Protein AF-A0A966VE35-F1 (afdb_monomer)

Sequence (77 aa):
APNRNMQTRQKNIGIRAGVKWRHNACRDSFGSYRMAELRNTHNVAEEMGNSPAVVKKHYFQAVTKAEAGKFWAIRPA

Nearest PDB structures (foldseek):
  2r0q-assembly1_F  TM=7.126E-01  e=7.670E+00  Staphylococcus aureus
  8b4h-assembly1_A  TM=4.373E-01  e=3.676E+00  Geobacillus stearothermophilus

pLDDT: mean 91.22, std 10.54, range [41.53, 98.0]

Structure (mmCIF, N/CA/C/O backbone):
data_AF-A0A966VE35-F1
#
_entry.id   AF-A0A966VE35-F1
#
loop_
_atom_site.group_PDB
_atom_site.id
_atom_site.type_symbol
_atom_site.label_atom_id
_atom_site.label_alt_id
_atom_site.label_comp_id
_atom_site.label_asym_id
_atom_site.label_entity_id
_atom_site.label_seq_id
_atom_site.pdbx_PDB_ins_code
_atom_site.Cartn_x
_atom_site.Cartn_y
_atom_site.Cartn_z
_atom_site.occupancy
_atom_site.B_iso_or_equiv
_atom_site.auth_seq_id
_atom_site.auth_comp_id
_atom_site.auth_asym_id
_atom_site.auth_atom_id
_atom_site.pdbx_PDB_model_num
ATOM 1 N N . ALA A 1 1 ? 28.637 6.424 0.107 1.00 41.53 1 ALA A N 1
ATOM 2 C CA . ALA A 1 1 ? 27.272 6.679 0.622 1.00 41.53 1 ALA A CA 1
ATOM 3 C C . AL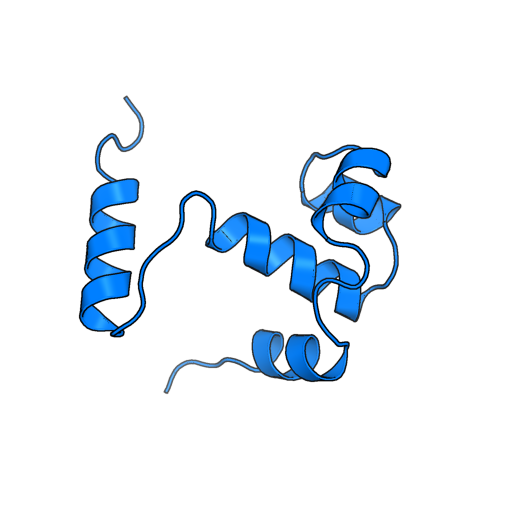A A 1 1 ? 26.354 5.540 0.188 1.00 41.53 1 ALA A C 1
ATOM 5 O O . ALA A 1 1 ? 26.578 5.023 -0.908 1.00 41.53 1 ALA A O 1
ATOM 6 N N . PRO A 1 2 ? 25.372 5.117 1.002 1.00 50.38 2 PRO A N 1
ATOM 7 C CA . PRO A 1 2 ? 24.501 4.002 0.652 1.00 50.38 2 PRO A CA 1
ATOM 8 C C . PRO A 1 2 ? 23.791 4.291 -0.684 1.00 50.38 2 PRO A C 1
ATOM 10 O O . PRO A 1 2 ? 23.040 5.247 -0.824 1.00 50.38 2 PRO A O 1
ATOM 13 N N . ASN A 1 3 ? 24.136 3.482 -1.687 1.00 57.34 3 ASN A N 1
ATOM 14 C CA . ASN A 1 3 ? 23.461 3.246 -2.965 1.00 57.34 3 ASN A CA 1
ATOM 15 C C . ASN A 1 3 ? 22.907 4.461 -3.752 1.00 57.34 3 ASN A C 1
ATOM 17 O O . ASN A 1 3 ? 21.712 4.544 -4.035 1.00 57.34 3 ASN A O 1
ATOM 21 N N . ARG A 1 4 ? 23.794 5.330 -4.266 1.00 57.03 4 ARG A N 1
ATOM 22 C CA . ARG A 1 4 ? 23.459 6.399 -5.245 1.00 57.03 4 ARG A CA 1
ATOM 23 C C . ARG A 1 4 ? 22.750 5.881 -6.519 1.00 57.03 4 ARG A C 1
ATOM 25 O O . ARG A 1 4 ? 22.198 6.672 -7.270 1.00 57.03 4 ARG A O 1
ATOM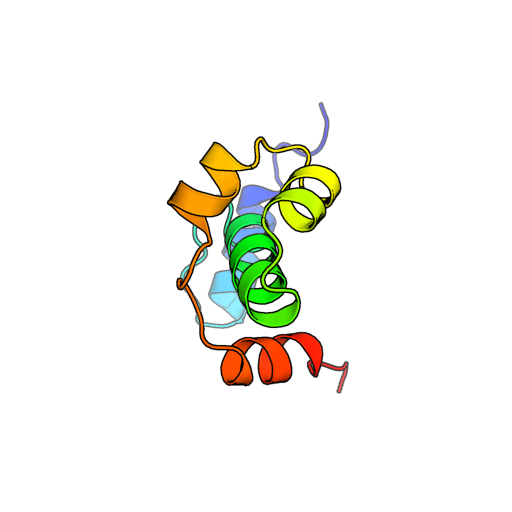 32 N N . ASN A 1 5 ? 22.742 4.564 -6.758 1.00 78.38 5 ASN A N 1
ATOM 33 C CA . ASN A 1 5 ? 22.257 3.934 -7.990 1.00 78.38 5 ASN A CA 1
ATOM 34 C C . ASN A 1 5 ? 20.946 3.125 -7.834 1.00 78.38 5 ASN A C 1
ATOM 36 O O . ASN A 1 5 ? 20.539 2.432 -8.766 1.00 78.38 5 ASN A O 1
ATOM 40 N N . MET A 1 6 ? 20.268 3.172 -6.676 1.00 81.69 6 MET A N 1
ATOM 41 C CA . MET A 1 6 ? 19.033 2.394 -6.454 1.00 81.69 6 MET A CA 1
ATOM 42 C C . MET A 1 6 ? 17.890 2.827 -7.383 1.00 81.69 6 MET A C 1
ATOM 44 O O . MET A 1 6 ? 17.233 1.983 -7.990 1.00 81.69 6 MET A O 1
ATOM 48 N N . GLN A 1 7 ? 17.681 4.136 -7.540 1.00 80.75 7 GLN A N 1
ATOM 49 C CA . GLN A 1 7 ? 16.623 4.675 -8.402 1.00 80.75 7 GLN A CA 1
ATOM 50 C C . GLN A 1 7 ? 16.838 4.277 -9.867 1.00 80.75 7 GLN A C 1
ATOM 52 O O . GLN A 1 7 ? 15.897 3.870 -10.545 1.00 80.75 7 GLN A O 1
ATOM 57 N N . THR A 1 8 ? 18.087 4.307 -10.337 1.00 86.50 8 THR A N 1
ATOM 58 C CA . THR A 1 8 ? 18.466 3.833 -11.674 1.00 86.50 8 THR A CA 1
ATOM 59 C C . THR A 1 8 ? 18.142 2.353 -11.853 1.00 86.50 8 THR A C 1
ATOM 61 O O . THR A 1 8 ? 17.536 1.969 -12.850 1.00 86.50 8 THR A O 1
ATOM 64 N N . ARG A 1 9 ? 18.489 1.508 -10.871 1.00 88.06 9 ARG A N 1
ATOM 65 C CA . ARG A 1 9 ? 18.189 0.067 -10.916 1.00 88.06 9 ARG A CA 1
ATOM 66 C C . ARG A 1 9 ? 16.687 -0.195 -10.977 1.00 88.06 9 ARG A C 1
ATOM 68 O O . ARG A 1 9 ? 16.245 -0.984 -11.804 1.00 88.06 9 ARG A O 1
ATOM 75 N N . GLN A 1 10 ? 15.910 0.489 -10.144 1.00 89.56 10 GLN A N 1
ATOM 76 C CA . GLN A 1 10 ? 14.454 0.376 -10.137 1.00 89.56 10 GLN A CA 1
ATOM 77 C C . GLN A 1 10 ? 13.828 0.845 -11.457 1.00 89.56 10 GLN A C 1
ATOM 79 O O . GLN A 1 10 ? 12.956 0.170 -12.000 1.00 89.56 10 GLN A O 1
ATOM 84 N N . LYS A 1 11 ? 14.328 1.949 -12.028 1.00 87.38 11 LYS A N 1
ATOM 85 C CA . LYS A 1 11 ? 13.916 2.424 -13.354 1.00 87.38 11 LYS A CA 1
ATOM 86 C C . LYS A 1 11 ? 14.198 1.380 -14.436 1.00 87.38 11 LYS A C 1
ATOM 88 O O . LYS A 1 11 ? 13.315 1.097 -15.238 1.00 87.38 11 LYS A O 1
ATOM 93 N N . ASN A 1 12 ? 15.385 0.774 -14.430 1.00 90.62 12 ASN A N 1
ATOM 94 C CA . ASN A 1 12 ? 15.756 -0.266 -15.394 1.00 90.62 12 ASN A CA 1
ATOM 95 C C . ASN A 1 12 ? 14.892 -1.527 -15.251 1.00 90.62 12 ASN A C 1
ATOM 97 O O . ASN A 1 12 ? 14.517 -2.124 -16.256 1.00 90.62 12 ASN A O 1
ATOM 101 N N . ILE A 1 13 ? 14.541 -1.919 -14.021 1.00 90.81 13 ILE A N 1
ATOM 102 C CA . ILE A 1 13 ? 13.587 -3.012 -13.774 1.00 90.81 13 ILE A CA 1
ATOM 103 C C . ILE A 1 13 ? 12.212 -2.652 -14.341 1.00 90.81 13 ILE A C 1
ATOM 105 O O . ILE A 1 13 ? 11.624 -3.471 -15.038 1.00 90.81 13 ILE A O 1
ATOM 109 N N . GLY A 1 14 ? 11.736 -1.426 -14.107 1.00 91.81 14 GLY A N 1
ATOM 110 C CA . GLY A 1 14 ? 10.483 -0.941 -14.684 1.00 91.81 14 GLY A CA 1
ATOM 111 C C . GLY A 1 14 ? 10.473 -1.036 -16.210 1.00 91.81 14 GLY A C 1
ATOM 112 O O . GLY A 1 14 ? 9.559 -1.625 -16.774 1.00 91.81 14 GLY A O 1
ATOM 113 N N . ILE A 1 15 ? 11.536 -0.561 -16.870 1.00 92.50 15 ILE A N 1
ATOM 114 C CA . ILE A 1 15 ? 11.698 -0.664 -18.331 1.00 92.50 15 ILE A CA 1
ATOM 115 C C . ILE A 1 15 ? 11.607 -2.125 -18.793 1.00 92.50 15 ILE A C 1
ATOM 117 O O . ILE A 1 15 ? 10.852 -2.425 -19.711 1.00 92.50 15 ILE A O 1
ATOM 121 N N . ARG A 1 16 ? 12.327 -3.044 -18.135 1.00 93.94 16 ARG A N 1
ATOM 122 C CA . ARG A 1 16 ? 12.308 -4.480 -18.472 1.00 93.94 16 ARG A CA 1
ATOM 123 C C . ARG A 1 16 ? 10.939 -5.127 -18.267 1.00 93.94 16 ARG A C 1
ATOM 125 O O . ARG A 1 16 ? 10.592 -6.039 -19.003 1.00 93.94 16 ARG A O 1
ATOM 132 N N . ALA A 1 17 ? 10.187 -4.667 -17.274 1.00 91.06 17 ALA A N 1
ATOM 133 C CA . ALA A 1 17 ? 8.832 -5.125 -16.995 1.00 91.06 17 ALA A CA 1
ATOM 134 C C . ALA A 1 17 ? 7.760 -4.397 -17.831 1.00 91.06 17 ALA A C 1
ATOM 136 O O . ALA A 1 17 ? 6.576 -4.664 -17.654 1.00 91.06 17 ALA A O 1
ATOM 137 N N . GLY A 1 18 ? 8.143 -3.465 -18.714 1.00 94.75 18 GLY A N 1
ATOM 138 C CA . GLY A 1 18 ? 7.200 -2.677 -19.512 1.00 94.75 18 GLY A CA 1
ATOM 139 C C . GLY A 1 18 ? 6.375 -1.673 -18.697 1.00 94.75 18 GLY A C 1
ATOM 140 O O . GLY A 1 18 ? 5.339 -1.207 -19.164 1.00 94.75 18 GLY A O 1
ATOM 141 N N . VAL A 1 19 ? 6.813 -1.323 -17.482 1.00 91.25 19 VAL A N 1
ATOM 142 C CA . VAL A 1 19 ? 6.103 -0.408 -16.576 1.00 91.25 19 VAL A CA 1
ATOM 143 C C . VAL A 1 19 ? 6.901 0.867 -16.312 1.00 91.25 19 VAL A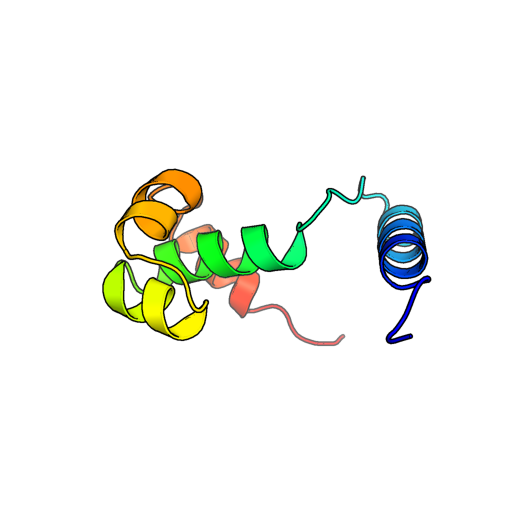 C 1
ATOM 145 O O . VAL A 1 19 ? 8.109 0.857 -16.063 1.00 91.25 19 VAL A O 1
ATOM 148 N N . LYS A 1 20 ? 6.215 2.013 -16.300 1.00 90.12 20 LYS A N 1
ATOM 149 C CA . LYS A 1 20 ? 6.833 3.289 -15.920 1.00 90.12 20 LYS A CA 1
ATOM 150 C C . LYS A 1 20 ? 7.045 3.330 -14.407 1.00 90.12 20 LYS A C 1
ATOM 152 O O . LYS A 1 20 ? 6.098 3.518 -13.646 1.00 90.12 20 LYS A O 1
ATOM 157 N N . TRP A 1 21 ? 8.296 3.194 -13.968 1.00 90.69 21 TRP A N 1
ATOM 158 C CA . TRP A 1 21 ? 8.629 3.268 -12.546 1.00 90.69 21 TRP A CA 1
ATOM 159 C C . TRP A 1 21 ? 8.370 4.670 -11.976 1.00 90.69 21 TRP A C 1
ATOM 161 O O . TRP A 1 21 ? 8.863 5.668 -12.508 1.00 90.69 21 TRP A O 1
ATOM 171 N N . ARG A 1 22 ? 7.617 4.748 -10.874 1.00 89.12 22 ARG A N 1
ATOM 172 C CA . ARG A 1 22 ? 7.368 5.987 -10.121 1.00 89.12 22 ARG A CA 1
ATOM 173 C C . ARG A 1 22 ? 8.308 6.100 -8.924 1.00 89.12 22 ARG A C 1
ATOM 175 O O . ARG A 1 22 ? 8.698 5.102 -8.320 1.00 89.12 22 ARG A O 1
ATOM 182 N N . HIS A 1 23 ? 8.628 7.333 -8.539 1.00 87.50 23 HIS A N 1
ATOM 183 C CA . HIS A 1 23 ? 9.314 7.592 -7.275 1.00 87.50 23 HIS A CA 1
ATOM 184 C C . HIS A 1 23 ? 8.506 7.003 -6.106 1.00 87.50 23 HIS A C 1
ATOM 186 O O . HIS A 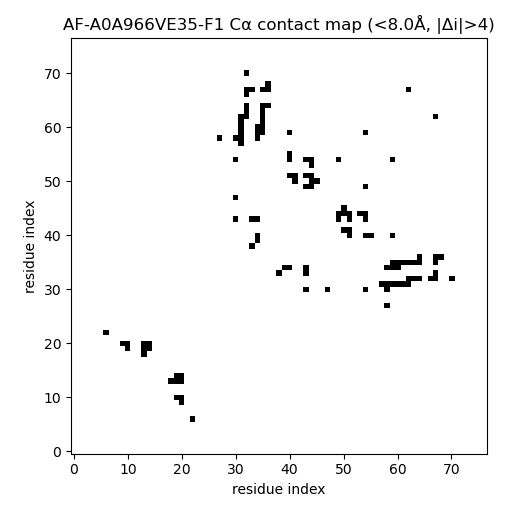1 23 ? 7.285 7.137 -6.085 1.00 87.50 23 HIS A O 1
ATOM 192 N N . ASN A 1 24 ? 9.180 6.336 -5.163 1.00 89.12 24 ASN A N 1
ATOM 193 C CA . ASN A 1 24 ? 8.574 5.647 -4.014 1.00 89.12 24 ASN A CA 1
ATOM 194 C C . ASN A 1 24 ? 7.519 4.571 -4.339 1.00 89.12 24 ASN A C 1
ATOM 196 O O . ASN A 1 24 ? 6.788 4.162 -3.439 1.00 89.12 24 ASN A O 1
ATOM 200 N N . ALA A 1 25 ? 7.483 4.039 -5.569 1.00 90.75 25 ALA A N 1
ATOM 201 C CA . ALA A 1 25 ? 6.475 3.058 -5.984 1.00 90.75 25 ALA A CA 1
ATOM 202 C C . ALA A 1 25 ? 6.357 1.851 -5.034 1.00 90.75 25 ALA A C 1
ATOM 204 O O . ALA A 1 25 ? 5.243 1.432 -4.726 1.00 90.75 25 ALA A O 1
ATOM 205 N N . CYS A 1 26 ? 7.474 1.325 -4.515 1.00 92.06 26 CYS A N 1
ATOM 206 C CA . CYS A 1 26 ? 7.436 0.218 -3.553 1.00 92.06 26 CYS A CA 1
ATOM 207 C C . CYS A 1 26 ? 6.734 0.595 -2.239 1.00 92.06 26 CYS A C 1
ATOM 209 O O . CYS A 1 26 ? 5.921 -0.181 -1.745 1.00 92.06 26 CYS A O 1
ATOM 211 N N . ARG A 1 27 ? 7.030 1.778 -1.678 1.00 93.69 27 ARG A N 1
ATOM 212 C CA . ARG A 1 27 ? 6.429 2.242 -0.415 1.00 93.69 27 ARG A CA 1
ATOM 213 C C . ARG A 1 27 ? 4.944 2.538 -0.600 1.00 93.69 27 ARG A C 1
ATOM 215 O O . ARG A 1 27 ? 4.148 2.141 0.245 1.00 93.69 27 ARG A O 1
ATOM 222 N N . ASP A 1 28 ? 4.588 3.181 -1.712 1.00 94.00 28 ASP A N 1
ATOM 223 C CA . ASP A 1 28 ? 3.195 3.477 -2.052 1.00 94.00 28 ASP A CA 1
ATOM 224 C C . ASP A 1 28 ? 2.382 2.194 -2.249 1.00 94.00 28 ASP A C 1
ATOM 226 O O . ASP A 1 28 ? 1.261 2.092 -1.747 1.00 94.00 28 ASP A O 1
ATOM 230 N N . SER A 1 29 ? 2.965 1.198 -2.924 1.00 94.88 29 SER A N 1
ATOM 231 C CA . SER A 1 29 ? 2.331 -0.109 -3.122 1.00 94.88 29 SER A CA 1
ATOM 232 C C . SER A 1 29 ? 2.109 -0.807 -1.785 1.00 94.88 29 SER A C 1
ATOM 234 O O . SER A 1 29 ? 0.976 -1.154 -1.464 1.00 94.88 29 SER A O 1
ATOM 236 N N . PHE A 1 30 ? 3.163 -0.948 -0.974 1.00 97.00 30 PHE A N 1
ATOM 237 C CA . PHE A 1 30 ? 3.063 -1.574 0.344 1.00 97.00 30 PHE A CA 1
ATOM 238 C C . PHE A 1 30 ? 1.976 -0.916 1.200 1.00 97.00 30 PHE A C 1
ATOM 240 O O . PHE A 1 30 ? 1.067 -1.604 1.654 1.00 97.00 30 PHE A O 1
ATOM 247 N N . GLY A 1 31 ? 2.021 0.412 1.366 1.00 97.19 31 GLY A N 1
ATOM 248 C CA . GLY A 1 31 ? 1.064 1.131 2.207 1.00 97.19 31 GLY A CA 1
ATOM 249 C C . GLY A 1 31 ? -0.379 0.958 1.741 1.00 97.19 31 GLY A C 1
ATOM 250 O O . GLY A 1 31 ? -1.256 0.681 2.557 1.00 97.19 31 GLY A O 1
ATOM 251 N N . SER A 1 32 ? -0.623 1.050 0.430 1.00 97.25 32 SER A N 1
ATOM 252 C CA . SER A 1 32 ? -1.968 0.922 -0.145 1.00 97.25 32 SER A CA 1
ATOM 253 C C . SER A 1 32 ? -2.536 -0.487 0.034 1.00 97.25 32 SER A C 1
ATOM 255 O O . SER A 1 32 ? -3.634 -0.648 0.570 1.00 97.25 32 SER A O 1
ATOM 257 N N . TYR A 1 33 ? -1.784 -1.522 -0.355 1.00 98.00 33 TYR A N 1
ATOM 258 C CA . TYR A 1 33 ? -2.259 -2.906 -0.261 1.00 98.00 33 TYR A CA 1
ATOM 259 C C . TYR A 1 33 ? -2.366 -3.385 1.188 1.00 98.00 33 TYR A C 1
ATOM 261 O O . TYR A 1 33 ? -3.339 -4.054 1.538 1.00 98.00 33 TYR A O 1
ATOM 269 N N . ARG A 1 34 ? -1.435 -2.988 2.063 1.00 97.62 34 ARG A N 1
ATOM 270 C CA . ARG A 1 34 ? -1.502 -3.312 3.492 1.00 97.62 34 ARG A CA 1
ATOM 271 C C . ARG A 1 34 ? -2.689 -2.638 4.179 1.00 97.62 34 ARG A C 1
ATOM 273 O O . ARG A 1 34 ? -3.380 -3.276 4.973 1.00 97.62 34 ARG A O 1
ATOM 280 N N . MET A 1 35 ? -2.989 -1.383 3.828 1.00 97.81 35 MET A N 1
ATOM 281 C CA . MET A 1 35 ? -4.184 -0.693 4.321 1.00 97.81 35 MET A CA 1
ATOM 282 C C . MET A 1 35 ? -5.482 -1.360 3.877 1.00 97.81 35 MET A C 1
ATOM 284 O O . MET A 1 35 ? -6.419 -1.442 4.671 1.00 97.81 35 MET A O 1
ATOM 288 N N . ALA A 1 36 ? -5.558 -1.839 2.637 1.00 97.25 36 ALA A N 1
ATOM 289 C CA . ALA A 1 36 ? -6.739 -2.539 2.141 1.00 97.25 36 ALA A CA 1
ATOM 290 C C . ALA A 1 36 ? -6.919 -3.935 2.765 1.00 97.25 36 ALA A C 1
ATOM 292 O O . ALA A 1 36 ? -8.054 -4.372 2.968 1.00 97.25 36 ALA A O 1
ATOM 293 N N . GLU A 1 37 ? -5.817 -4.613 3.096 1.00 97.00 37 GLU A N 1
ATOM 294 C CA . GLU A 1 37 ? -5.819 -5.913 3.769 1.00 97.00 37 GLU A CA 1
ATOM 295 C C . GLU A 1 37 ? -6.239 -5.804 5.243 1.00 97.00 37 GLU A C 1
ATOM 297 O O . GLU A 1 37 ? -7.225 -6.426 5.645 1.00 97.00 37 GLU A O 1
ATOM 302 N N . LEU A 1 38 ? -5.521 -4.998 6.038 1.00 95.62 38 LEU A N 1
ATOM 303 C CA . LEU A 1 38 ? -5.738 -4.881 7.485 1.00 95.62 38 LEU A CA 1
ATOM 304 C C . LEU A 1 38 ? -6.902 -3.960 7.855 1.00 95.62 38 LEU A C 1
ATOM 306 O O . LEU A 1 38 ? -7.560 -4.169 8.871 1.00 95.62 38 LEU A O 1
ATOM 310 N N . ARG A 1 39 ? -7.116 -2.894 7.073 1.00 93.75 39 ARG A N 1
ATOM 311 C CA . ARG A 1 39 ? -8.049 -1.790 7.371 1.00 93.75 39 ARG A CA 1
ATOM 312 C C . ARG A 1 39 ? -7.829 -1.134 8.743 1.00 93.75 39 ARG A C 1
ATOM 314 O O . ARG A 1 39 ? -8.763 -0.587 9.320 1.00 93.75 39 ARG A O 1
ATOM 321 N N . ASN A 1 40 ? -6.588 -1.128 9.233 1.00 96.25 40 ASN A N 1
ATOM 322 C CA . ASN A 1 40 ? -6.196 -0.477 10.482 1.00 96.25 40 ASN A CA 1
ATOM 323 C C . ASN A 1 40 ? -5.049 0.515 10.239 1.00 96.25 40 ASN A C 1
ATOM 325 O O . ASN A 1 40 ? -3.911 0.121 9.996 1.00 96.25 40 ASN A O 1
ATOM 329 N N . THR A 1 41 ? -5.347 1.812 10.341 1.00 96.12 41 THR A N 1
ATOM 330 C CA . THR A 1 41 ? -4.374 2.887 10.100 1.00 96.12 41 THR A CA 1
ATOM 331 C C . THR A 1 41 ? -3.240 2.930 11.118 1.00 96.12 41 THR A C 1
ATOM 333 O O . THR A 1 41 ? -2.160 3.382 10.761 1.00 96.12 41 THR A O 1
ATOM 336 N N . HIS A 1 42 ? -3.465 2.503 12.364 1.00 97.31 42 HIS A N 1
ATOM 337 C CA . HIS A 1 42 ? -2.445 2.553 13.417 1.00 97.31 42 HIS A CA 1
ATOM 338 C C . HIS A 1 42 ? -1.385 1.478 13.195 1.00 97.31 42 HIS A C 1
ATOM 340 O O . HIS A 1 42 ? -0.203 1.797 13.174 1.00 97.31 42 HIS A O 1
ATOM 346 N N . ASN A 1 43 ? -1.811 0.249 12.897 1.00 97.88 43 ASN A N 1
ATOM 347 C CA . ASN A 1 43 ? -0.887 -0.847 12.596 1.00 97.88 43 ASN A CA 1
ATOM 348 C C . ASN A 1 43 ? -0.023 -0.521 11.375 1.00 97.88 43 ASN A C 1
ATOM 350 O O . ASN A 1 43 ? 1.193 -0.653 11.416 1.00 97.88 43 ASN A O 1
ATOM 354 N N . VAL A 1 44 ? -0.632 -0.028 10.291 1.00 97.12 44 VAL A N 1
ATOM 355 C CA . VAL A 1 44 ? 0.137 0.326 9.087 1.00 97.12 44 VAL A CA 1
ATOM 356 C C . VAL A 1 44 ? 1.035 1.542 9.324 1.00 97.12 44 VAL A C 1
ATOM 358 O O . VAL A 1 44 ? 2.113 1.640 8.740 1.00 97.12 44 VAL A O 1
ATOM 361 N N . ALA A 1 45 ? 0.630 2.470 10.193 1.00 97.56 45 ALA A N 1
ATOM 362 C CA . ALA A 1 45 ? 1.480 3.584 10.596 1.00 97.56 45 ALA A CA 1
ATOM 363 C C . ALA A 1 45 ? 2.725 3.100 11.347 1.00 97.56 45 ALA A C 1
ATOM 365 O O . ALA A 1 45 ? 3.825 3.529 11.004 1.00 97.56 45 ALA A O 1
ATOM 366 N N . GLU A 1 46 ? 2.565 2.165 12.281 1.00 97.94 46 GLU A N 1
ATOM 367 C CA . GLU A 1 46 ? 3.669 1.536 13.006 1.00 97.94 46 GLU A CA 1
ATOM 368 C C . GLU A 1 46 ? 4.597 0.754 12.062 1.00 97.94 46 G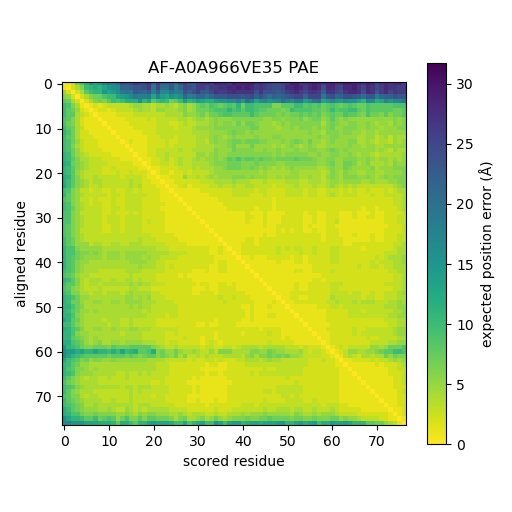LU A C 1
ATOM 370 O O . GLU A 1 46 ? 5.799 1.013 12.037 1.00 97.94 46 GLU A O 1
ATOM 375 N N . GLU A 1 47 ? 4.043 -0.097 11.189 1.00 97.38 47 GLU A N 1
ATOM 376 C CA . GLU A 1 47 ? 4.814 -0.883 10.210 1.00 97.38 47 GLU A CA 1
ATOM 377 C C . GLU A 1 47 ? 5.635 -0.001 9.250 1.00 97.38 47 GLU A C 1
ATOM 379 O O . GLU A 1 47 ? 6.747 -0.356 8.856 1.00 97.38 47 GLU A O 1
ATOM 384 N N . MET A 1 48 ? 5.099 1.156 8.846 1.00 96.31 48 MET A N 1
ATOM 385 C CA . MET A 1 48 ? 5.755 2.058 7.890 1.00 96.31 48 MET A CA 1
ATOM 386 C C . MET A 1 48 ? 6.611 3.151 8.543 1.00 96.31 48 MET A C 1
ATOM 388 O O . MET A 1 48 ? 7.272 3.901 7.807 1.00 96.31 48 MET A O 1
ATOM 392 N N . GLY A 1 49 ? 6.563 3.297 9.871 1.00 96.31 49 GLY A N 1
ATOM 393 C CA . GLY A 1 49 ? 7.140 4.438 10.588 1.00 96.31 49 GLY A CA 1
ATOM 394 C C . GLY A 1 49 ? 6.511 5.780 10.185 1.00 96.31 49 GLY A C 1
ATOM 395 O O . GLY A 1 49 ? 7.213 6.774 10.015 1.00 96.31 49 GLY A O 1
ATOM 396 N N . ASN A 1 50 ? 5.200 5.798 9.940 1.00 96.00 50 ASN A N 1
ATOM 397 C CA . ASN A 1 50 ? 4.415 6.987 9.600 1.00 96.00 50 ASN A CA 1
ATOM 398 C C . ASN A 1 50 ? 3.512 7.389 10.775 1.00 96.00 50 ASN A C 1
ATOM 400 O O . ASN A 1 50 ? 3.326 6.634 11.721 1.00 96.00 50 ASN A O 1
ATOM 404 N N . SER A 1 51 ? 2.859 8.549 10.682 1.00 96.81 51 SER A N 1
ATOM 405 C CA . SER A 1 51 ? 1.707 8.840 11.540 1.00 96.81 51 SER A CA 1
ATOM 406 C C . SER A 1 51 ? 0.415 8.234 10.962 1.00 96.81 51 SER A C 1
ATOM 408 O O . SER A 1 51 ? 0.277 8.141 9.733 1.00 96.81 51 SER A O 1
ATOM 410 N N . PRO A 1 52 ? -0.585 7.890 11.799 1.00 96.88 52 PRO A N 1
ATOM 411 C CA . PRO A 1 52 ? -1.893 7.432 11.320 1.00 96.88 52 PRO A CA 1
ATOM 412 C C . PRO A 1 52 ? -2.566 8.429 10.369 1.00 96.88 52 PRO A C 1
ATOM 414 O O . PRO A 1 52 ? -3.237 8.026 9.421 1.00 96.88 52 PRO A O 1
ATOM 417 N N . ALA A 1 53 ? -2.345 9.732 10.574 1.00 97.19 53 ALA A N 1
ATOM 418 C CA . ALA A 1 53 ? -2.850 10.786 9.697 1.00 97.19 53 ALA A CA 1
ATOM 419 C C . ALA A 1 53 ? -2.236 10.719 8.287 1.00 97.19 53 ALA A C 1
ATOM 421 O O . ALA A 1 53 ? -2.963 10.816 7.299 1.00 97.19 53 ALA A O 1
ATOM 422 N N . VAL A 1 54 ? -0.918 10.500 8.181 1.00 96.12 54 VAL A N 1
ATOM 423 C CA . VAL A 1 54 ? -0.228 10.315 6.891 1.00 96.12 54 VAL A CA 1
ATOM 424 C C . VAL A 1 54 ? -0.748 9.064 6.187 1.00 96.12 54 VAL A C 1
ATOM 426 O O . VAL A 1 54 ? -1.088 9.124 5.006 1.00 96.12 54 VAL A O 1
ATOM 429 N N . VAL A 1 55 ? -0.890 7.951 6.911 1.00 96.31 55 VAL A N 1
ATOM 430 C CA . VAL A 1 55 ? -1.427 6.707 6.342 1.00 96.31 55 VAL A CA 1
ATOM 431 C C . VAL A 1 55 ? -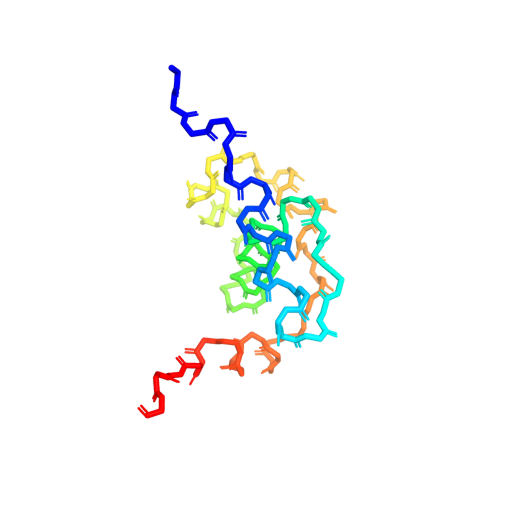2.857 6.894 5.843 1.00 96.31 55 VAL A C 1
ATOM 433 O O . VAL A 1 55 ? -3.172 6.513 4.716 1.00 96.31 55 VAL A O 1
ATOM 436 N N . LYS A 1 56 ? -3.716 7.538 6.642 1.00 95.25 56 LYS A N 1
ATOM 437 C CA . LYS A 1 56 ? -5.102 7.811 6.256 1.00 95.25 56 LYS A CA 1
ATOM 438 C C . LYS A 1 56 ? -5.183 8.710 5.019 1.00 95.25 56 LYS A C 1
ATOM 440 O O . LYS A 1 56 ? -6.009 8.467 4.15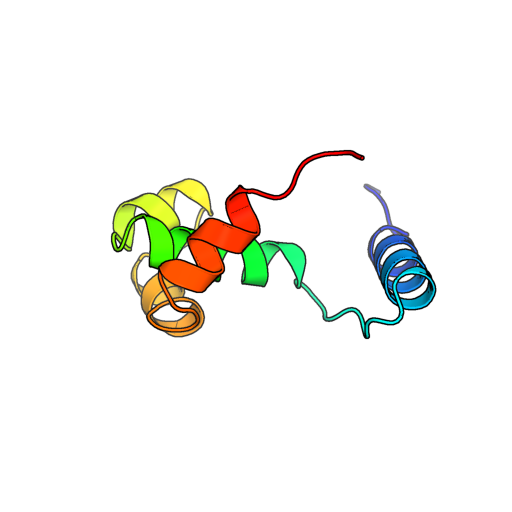0 1.00 95.25 56 LYS A O 1
ATOM 445 N N . LYS A 1 57 ? -4.318 9.722 4.922 1.00 95.81 57 LYS A N 1
ATOM 446 C CA . LYS A 1 57 ? -4.286 10.656 3.789 1.00 95.81 57 LYS A CA 1
ATOM 447 C C . LYS A 1 57 ? -3.841 9.996 2.482 1.00 95.81 57 LYS A C 1
ATOM 449 O O . LYS A 1 57 ? -4.379 10.330 1.434 1.00 95.81 57 LYS A O 1
ATOM 454 N N . HIS A 1 58 ? -2.838 9.121 2.534 1.00 94.12 58 HIS A N 1
ATOM 455 C CA . HIS A 1 58 ? -2.167 8.627 1.327 1.00 94.12 58 HIS A CA 1
ATOM 456 C C . HIS A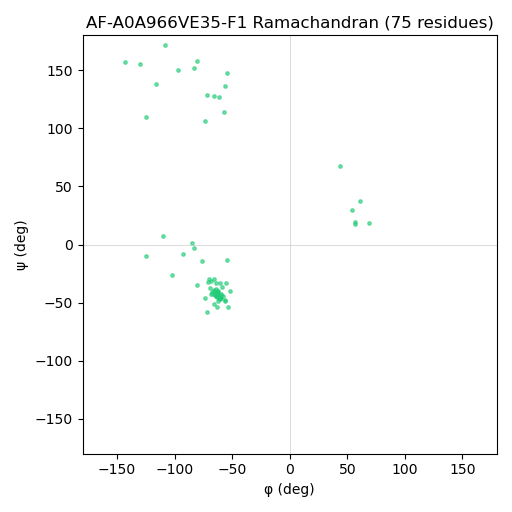 1 58 ? -2.585 7.220 0.891 1.00 94.12 58 HIS A C 1
ATOM 458 O O . HIS A 1 58 ? -2.476 6.913 -0.292 1.00 94.12 58 HIS A O 1
ATOM 464 N N . TYR A 1 59 ? -3.049 6.370 1.812 1.00 94.69 59 TYR A N 1
ATOM 465 C CA . TYR A 1 59 ? -3.231 4.936 1.548 1.00 94.69 59 TYR A CA 1
ATOM 466 C C . TYR A 1 59 ? -4.649 4.427 1.833 1.00 94.69 59 TYR A C 1
ATOM 468 O O . TYR A 1 59 ? -4.986 3.294 1.487 1.00 94.69 59 TYR A O 1
ATOM 476 N N . PHE A 1 60 ? -5.504 5.236 2.463 1.00 90.19 60 PHE A N 1
ATOM 477 C CA . PHE A 1 60 ? -6.873 4.830 2.768 1.00 90.19 60 PHE A CA 1
ATOM 478 C C . PHE A 1 60 ? -7.722 4.776 1.495 1.00 90.19 60 PHE A C 1
ATOM 480 O O . PHE A 1 60 ? -7.750 5.736 0.734 1.00 90.19 60 PHE A O 1
ATOM 487 N N . GLN A 1 61 ? -8.415 3.653 1.274 1.00 85.88 61 GLN A N 1
ATOM 488 C CA . GLN A 1 61 ? -9.265 3.411 0.094 1.00 85.88 61 GLN A CA 1
ATOM 489 C C . GLN A 1 61 ? -8.551 3.545 -1.268 1.00 85.88 61 GLN A C 1
ATOM 491 O O . GLN A 1 61 ? -9.214 3.641 -2.295 1.00 85.88 61 GLN A O 1
ATOM 496 N N . ALA A 1 62 ? -7.215 3.499 -1.297 1.00 86.88 62 ALA A N 1
ATOM 497 C CA . ALA A 1 62 ? -6.444 3.593 -2.538 1.00 86.88 62 ALA A CA 1
ATOM 498 C C . ALA A 1 62 ? -6.585 2.347 -3.434 1.00 86.88 62 ALA A C 1
ATOM 500 O O . ALA A 1 62 ? -6.472 2.452 -4.651 1.00 86.88 62 ALA A O 1
ATOM 501 N N . VAL A 1 63 ? -6.819 1.175 -2.832 1.00 94.38 63 VAL A N 1
ATOM 502 C CA . VAL A 1 63 ? -6.994 -0.118 -3.513 1.00 94.38 63 VAL A CA 1
ATOM 503 C C . VAL A 1 63 ? -8.059 -0.952 -2.800 1.00 94.38 63 VAL A C 1
ATOM 505 O O . VAL A 1 63 ? -8.347 -0.752 -1.614 1.00 94.38 63 VAL A O 1
ATOM 508 N N . THR A 1 64 ? -8.658 -1.901 -3.514 1.00 95.81 64 THR A N 1
ATOM 509 C CA . THR A 1 64 ? -9.651 -2.826 -2.959 1.00 95.81 64 THR A CA 1
ATOM 510 C C . THR A 1 64 ? -8.989 -3.979 -2.198 1.00 95.81 64 THR A C 1
ATOM 512 O O . THR A 1 64 ? -7.847 -4.364 -2.456 1.00 95.81 64 THR A O 1
ATOM 515 N N . LYS A 1 65 ? -9.737 -4.609 -1.280 1.00 95.88 65 LYS A N 1
ATOM 516 C CA . LYS A 1 65 ? -9.271 -5.816 -0.574 1.00 95.88 65 LYS A CA 1
ATOM 517 C C . LYS A 1 65 ? -8.971 -6.973 -1.540 1.00 95.88 65 LYS A C 1
ATOM 519 O O . LYS A 1 65 ? -8.055 -7.750 -1.296 1.00 95.88 65 LYS A O 1
ATOM 524 N N . ALA A 1 66 ? -9.715 -7.072 -2.644 1.00 96.88 66 ALA A N 1
ATOM 525 C CA . ALA A 1 66 ? -9.490 -8.089 -3.669 1.00 96.88 66 ALA A CA 1
ATOM 526 C C . ALA A 1 66 ? -8.151 -7.884 -4.397 1.00 96.88 66 ALA A C 1
ATOM 528 O O . ALA A 1 66 ? -7.412 -8.843 -4.610 1.00 96.88 66 ALA A O 1
ATOM 529 N N . GLU A 1 67 ? -7.807 -6.640 -4.740 1.00 97.25 67 GLU A N 1
ATOM 530 C CA . GLU A 1 67 ? -6.507 -6.309 -5.337 1.00 97.25 67 GLU A CA 1
ATOM 531 C C . GLU A 1 67 ? -5.356 -6.547 -4.359 1.00 97.25 67 GLU A C 1
ATOM 533 O O . GLU A 1 67 ? -4.335 -7.103 -4.755 1.00 97.25 67 GLU A O 1
ATOM 538 N N . ALA A 1 68 ? -5.539 -6.222 -3.074 1.00 97.31 68 ALA A N 1
ATOM 539 C CA . ALA A 1 68 ? -4.568 -6.565 -2.036 1.00 97.31 68 ALA A CA 1
ATOM 540 C C . ALA A 1 68 ? -4.345 -8.079 -1.934 1.00 97.31 68 ALA A C 1
ATOM 542 O O . ALA A 1 68 ? -3.202 -8.525 -1.882 1.00 97.31 68 ALA A O 1
ATOM 543 N N . GLY A 1 69 ? -5.414 -8.878 -1.996 1.00 97.50 69 GLY A N 1
ATOM 544 C CA . GLY A 1 69 ? -5.304 -10.337 -2.035 1.00 97.50 69 GLY A CA 1
ATOM 545 C C . GLY A 1 69 ? -4.469 -10.834 -3.218 1.00 97.50 69 GLY A C 1
ATOM 546 O O . GLY A 1 69 ? -3.588 -11.670 -3.040 1.00 97.50 69 GLY A O 1
ATOM 547 N N . LYS A 1 70 ? -4.682 -10.273 -4.417 1.00 97.38 70 LYS A N 1
ATOM 548 C CA . LYS A 1 70 ? -3.873 -10.599 -5.605 1.00 97.38 70 LYS A CA 1
ATOM 549 C C . LYS A 1 70 ? -2.408 -10.199 -5.429 1.00 97.38 70 LYS A C 1
ATOM 551 O O . LYS A 1 70 ? -1.525 -10.969 -5.7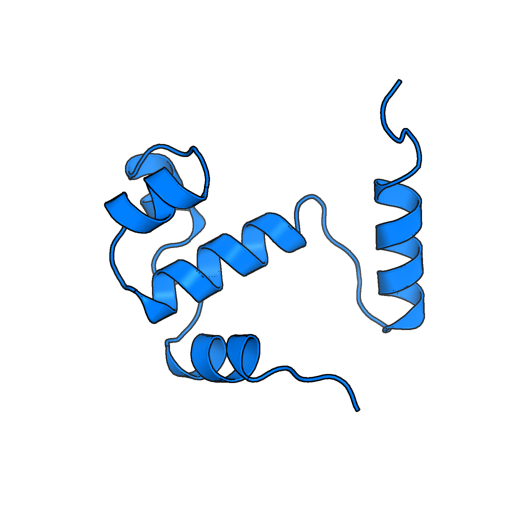90 1.00 97.38 70 LYS A O 1
ATOM 556 N N . PHE A 1 71 ? -2.150 -9.020 -4.865 1.00 96.06 71 PHE A N 1
ATOM 557 C CA . PHE A 1 71 ? -0.797 -8.525 -4.618 1.00 96.06 71 PHE A CA 1
ATOM 558 C C . PHE A 1 71 ? -0.013 -9.446 -3.672 1.00 96.06 71 PHE A C 1
ATOM 560 O O . PHE A 1 71 ? 1.117 -9.827 -3.971 1.00 96.06 71 PHE A O 1
ATOM 567 N N . TRP A 1 72 ? -0.624 -9.873 -2.564 1.00 96.25 72 TRP A N 1
ATOM 568 C CA . TRP A 1 72 ? 0.026 -10.758 -1.590 1.00 96.25 72 TRP A CA 1
ATOM 569 C C . TRP A 1 72 ? 0.115 -12.224 -2.034 1.00 96.25 72 TRP A C 1
ATOM 571 O O . TRP A 1 72 ? 0.889 -12.997 -1.465 1.00 96.25 72 TRP A O 1
ATOM 581 N N . ALA A 1 73 ? -0.630 -12.604 -3.073 1.00 97.25 73 ALA A N 1
ATOM 582 C CA . ALA A 1 73 ? -0.565 -13.925 -3.689 1.00 97.25 73 ALA A CA 1
ATOM 583 C C . ALA A 1 73 ? 0.575 -14.079 -4.716 1.00 97.25 73 ALA A C 1
ATOM 585 O O . ALA A 1 73 ? 0.755 -15.175 -5.242 1.00 97.25 73 ALA A O 1
ATOM 586 N N . ILE A 1 74 ? 1.357 -13.029 -5.006 1.00 94.56 74 ILE A N 1
ATOM 587 C CA . ILE A 1 74 ? 2.503 -13.120 -5.924 1.00 94.56 74 ILE A CA 1
ATOM 588 C C . ILE A 1 74 ? 3.534 -14.120 -5.370 1.00 94.56 74 ILE A C 1
ATOM 590 O O . ILE A 1 74 ? 3.989 -14.017 -4.226 1.00 94.56 74 ILE A O 1
ATOM 594 N N . ARG A 1 75 ? 3.922 -15.090 -6.202 1.00 94.62 75 ARG A N 1
ATOM 595 C CA . ARG A 1 75 ? 4.940 -16.110 -5.915 1.00 94.62 75 ARG A CA 1
ATOM 596 C C . ARG A 1 75 ? 5.958 -16.171 -7.058 1.00 94.62 75 ARG A C 1
ATOM 598 O O . ARG A 1 75 ? 5.620 -15.769 -8.172 1.00 94.62 75 ARG A O 1
ATOM 605 N N . PRO A 1 76 ? 7.194 -16.633 -6.797 1.00 91.25 76 PRO A N 1
ATOM 606 C CA . PRO A 1 76 ? 8.126 -16.987 -7.863 1.00 91.25 76 PRO A CA 1
ATOM 607 C C . PRO A 1 76 ? 7.493 -17.999 -8.826 1.00 91.25 76 PRO A C 1
ATOM 609 O O . PRO A 1 76 ? 6.663 -18.804 -8.399 1.00 91.25 76 PRO A O 1
ATOM 612 N N . ALA A 1 77 ? 7.878 -17.918 -10.100 1.00 73.44 77 ALA A N 1
ATOM 613 C CA . ALA A 1 77 ? 7.551 -18.935 -11.095 1.00 73.44 77 ALA A CA 1
ATOM 614 C C . ALA A 1 77 ? 8.342 -20.224 -10.840 1.00 73.44 77 ALA A C 1
ATOM 616 O O . ALA A 1 77 ? 9.483 -20.110 -10.328 1.00 73.44 77 ALA A O 1
#

Mean predicted aligned error: 4.52 Å

Radius of gyration: 14.13 Å; Cα contacts (8 Å, |Δi|>4): 63; chains: 1; bounding box: 37×30×33 Å

Secondary structure (DSSP, 8-state):
-TTTTHHHHHHHHHHHTT--PPTTHHHHHHHHHHHHHH--HHHHHHHHT--HHHHHHHHTTSS-HHHHHHHHT----

Foldseek 3Di:
DPCPCPVVVQCVVCVVVVHHDDVCPVVLVCLQLVCQQPVDLVVSCVVSVHDSVVSCVRRHPPDHPVVSVVVVPDDDD

Solvent-accessible surface area (backbone atoms only — not comparable to full-atom values): 4524 Å² total; per-residue (Å²): 125,94,65,93,53,52,68,59,52,50,41,53,50,17,57,76,71,75,40,88,64,55,87,62,45,70,62,55,49,51,48,15,34,49,34,31,64,69,70,41,46,60,62,52,7,63,77,69,75,50,51,42,66,57,37,49,74,74,16,57,83,67,44,51,49,68,57,22,52,56,62,74,64,68,71,86,133